Protein AF-A0A2E8GSI4-F1 (afdb_monomer_lite)

Structure (mmCIF, N/CA/C/O backbone):
data_AF-A0A2E8GSI4-F1
#
_entry.id   AF-A0A2E8GSI4-F1
#
loop_
_atom_site.group_PDB
_atom_site.id
_atom_site.type_symbol
_atom_site.label_atom_id
_atom_site.label_alt_id
_atom_site.label_comp_id
_atom_site.label_asym_id
_atom_site.label_entity_id
_atom_site.label_seq_id
_atom_site.pdbx_PDB_ins_code
_atom_site.Cartn_x
_atom_site.Cartn_y
_atom_site.Cartn_z
_atom_site.occupancy
_atom_site.B_iso_or_equiv
_atom_site.auth_seq_id
_atom_site.auth_comp_id
_atom_site.auth_asym_id
_atom_site.auth_atom_id
_atom_site.pdbx_PDB_model_num
ATOM 1 N N . MET A 1 1 ? -23.927 -8.496 1.851 1.00 29.16 1 MET A N 1
ATOM 2 C CA . MET A 1 1 ? -22.947 -9.353 1.150 1.00 29.16 1 MET A CA 1
ATOM 3 C C . MET A 1 1 ? -21.802 -9.612 2.124 1.00 29.16 1 MET A C 1
ATOM 5 O O . MET A 1 1 ? -21.293 -8.645 2.670 1.00 29.16 1 MET A O 1
ATOM 9 N N . LYS A 1 2 ? -21.511 -10.869 2.485 1.00 27.52 2 LYS A N 1
ATOM 10 C CA . LYS A 1 2 ? -20.488 -11.205 3.495 1.00 27.52 2 LYS A CA 1
ATOM 11 C C . LYS A 1 2 ? -19.129 -11.313 2.798 1.00 27.52 2 LYS A C 1
ATOM 13 O O . LYS A 1 2 ? -18.998 -12.138 1.901 1.00 27.52 2 LYS A O 1
ATOM 18 N N . ILE A 1 3 ? -18.142 -10.518 3.214 1.00 33.25 3 ILE A N 1
ATOM 19 C CA . ILE A 1 3 ? -16.747 -10.747 2.814 1.00 33.25 3 ILE A CA 1
ATOM 20 C C . ILE A 1 3 ? -16.300 -12.074 3.432 1.00 33.25 3 ILE A C 1
ATOM 22 O O . ILE A 1 3 ? -16.546 -12.313 4.617 1.00 33.25 3 ILE A O 1
ATOM 26 N N . ALA A 1 4 ? -15.676 -12.945 2.641 1.00 41.25 4 ALA A N 1
ATOM 27 C CA . ALA A 1 4 ? -15.191 -14.226 3.133 1.00 41.25 4 ALA A CA 1
ATOM 28 C C . ALA A 1 4 ? -14.129 -14.023 4.240 1.00 41.25 4 ALA A C 1
ATOM 30 O O . ALA A 1 4 ? -13.237 -13.183 4.127 1.00 41.25 4 ALA A O 1
ATOM 31 N N . ASP A 1 5 ? -14.229 -14.787 5.335 1.00 40.75 5 ASP A N 1
ATOM 32 C CA . ASP A 1 5 ? -13.421 -14.647 6.568 1.00 40.75 5 ASP A CA 1
ATOM 33 C C . ASP A 1 5 ? -11.896 -14.793 6.333 1.00 40.75 5 ASP A C 1
ATOM 35 O O . ASP A 1 5 ? -11.096 -14.466 7.210 1.00 40.75 5 ASP A O 1
ATOM 39 N N . ASN A 1 6 ? -11.480 -15.320 5.178 1.00 44.72 6 ASN A N 1
ATOM 40 C CA . ASN A 1 6 ? -10.089 -15.433 4.720 1.00 44.72 6 ASN A CA 1
ATOM 41 C C . ASN A 1 6 ? -9.551 -14.151 4.058 1.00 44.72 6 ASN A C 1
ATOM 43 O O . ASN A 1 6 ? -8.337 -13.987 3.972 1.00 44.72 6 ASN A O 1
ATOM 47 N N . LEU A 1 7 ? -10.436 -13.250 3.628 1.00 41.84 7 LEU A N 1
ATOM 48 C CA . LEU A 1 7 ? -10.111 -11.939 3.055 1.00 41.84 7 LEU A CA 1
ATOM 49 C C . LEU A 1 7 ? -10.113 -10.829 4.121 1.00 41.84 7 LEU A C 1
ATOM 51 O O . LEU A 1 7 ? -9.628 -9.719 3.890 1.00 41.84 7 LEU A O 1
ATOM 55 N N . VAL A 1 8 ? -10.634 -11.127 5.317 1.00 42.50 8 VAL A N 1
ATOM 56 C CA . VAL A 1 8 ? -10.448 -10.306 6.518 1.00 42.50 8 VAL A CA 1
ATOM 57 C C . VAL A 1 8 ? -9.057 -10.619 7.085 1.00 42.50 8 VAL A C 1
ATOM 59 O O . VAL A 1 8 ? -8.794 -11.781 7.402 1.00 42.50 8 VAL A O 1
ATOM 62 N N . PRO A 1 9 ? -8.149 -9.634 7.242 1.00 40.78 9 PRO A N 1
ATOM 63 C CA . PRO A 1 9 ? -6.783 -9.888 7.689 1.00 40.78 9 PRO A CA 1
ATOM 64 C C . PRO A 1 9 ? -6.746 -10.548 9.073 1.00 40.78 9 PRO A C 1
ATOM 66 O O . PRO A 1 9 ? -6.815 -9.885 10.111 1.00 40.78 9 PRO A O 1
ATOM 69 N N . LYS A 1 10 ? -6.594 -11.873 9.109 1.00 37.56 10 LYS A N 1
ATOM 70 C CA . LYS A 1 10 ? -6.196 -12.586 10.322 1.00 37.56 10 LYS A CA 1
ATOM 71 C C . LYS A 1 10 ? -4.725 -12.250 10.559 1.00 37.56 10 LYS A C 1
ATOM 73 O O . LYS A 1 10 ? -3.929 -12.254 9.621 1.00 37.56 10 LYS A O 1
ATOM 78 N N . LYS A 1 11 ? -4.352 -11.891 11.793 1.00 39.53 11 LYS A N 1
ATOM 79 C CA . LYS A 1 11 ? -2.943 -11.677 12.172 1.00 39.53 11 LYS A CA 1
ATOM 80 C C . LYS A 1 11 ? -2.129 -12.880 11.650 1.00 39.53 11 LYS A C 1
ATOM 82 O O . LYS A 1 11 ? -2.324 -13.976 12.160 1.00 39.53 11 LYS A O 1
ATOM 87 N N . ARG A 1 12 ? -1.261 -12.644 10.648 1.00 38.94 12 ARG A N 1
ATOM 88 C CA . ARG A 1 12 ? -0.497 -13.612 9.815 1.00 38.94 12 ARG A CA 1
ATOM 89 C C . ARG A 1 12 ? -1.144 -14.141 8.515 1.00 38.94 12 ARG A C 1
ATOM 91 O O . ARG A 1 12 ? -0.997 -15.319 8.208 1.00 38.94 12 ARG A O 1
ATOM 98 N N . VAL A 1 13 ? -1.746 -13.303 7.671 1.00 47.25 13 VAL A N 1
ATOM 99 C CA . VAL A 1 13 ? -1.815 -13.629 6.227 1.00 47.25 13 VAL A CA 1
ATOM 100 C C . VAL A 1 13 ? -0.651 -12.924 5.531 1.00 47.25 13 VAL A C 1
ATOM 102 O O . VAL A 1 13 ? -0.625 -11.698 5.486 1.00 47.25 13 VAL A O 1
ATOM 105 N N . SER A 1 14 ? 0.327 -13.674 5.004 1.00 60.56 14 SER A N 1
ATOM 106 C CA . SER A 1 14 ? 1.542 -13.110 4.378 1.00 60.56 14 SER A CA 1
ATOM 107 C C . SER A 1 14 ? 1.285 -12.360 3.063 1.00 60.56 14 SER A C 1
ATOM 109 O O . SER A 1 14 ? 2.240 -11.927 2.434 1.00 60.56 14 SER A O 1
ATOM 111 N N . ARG A 1 15 ? 0.027 -12.255 2.621 1.00 69.56 15 ARG A N 1
ATOM 112 C CA . ARG A 1 15 ? -0.381 -11.654 1.341 1.00 69.56 15 ARG A CA 1
ATOM 113 C C . ARG A 1 15 ? -0.869 -10.209 1.467 1.00 69.56 15 ARG A C 1
ATOM 115 O O . ARG A 1 15 ? -1.183 -9.588 0.461 1.00 69.56 15 ARG A O 1
ATOM 122 N N . TYR A 1 16 ? -0.942 -9.672 2.686 1.00 73.06 16 TYR A N 1
ATOM 123 C CA . TYR A 1 16 ? -1.318 -8.279 2.918 1.00 73.06 16 TYR A CA 1
ATOM 124 C C . TYR A 1 16 ? -0.248 -7.559 3.719 1.00 73.06 16 TYR A C 1
ATOM 126 O O . TYR A 1 16 ? 0.172 -8.027 4.781 1.00 73.06 16 TYR A O 1
ATOM 134 N N . LEU A 1 17 ? 0.122 -6.377 3.247 1.00 75.00 17 LEU A N 1
ATOM 135 C CA . LEU A 1 17 ? 0.905 -5.418 4.001 1.00 75.00 17 LEU A CA 1
ATOM 136 C C . LEU A 1 17 ? -0.058 -4.333 4.468 1.00 75.00 17 LEU A C 1
ATOM 138 O O . LEU A 1 17 ? -0.547 -3.554 3.673 1.00 75.00 17 LEU A O 1
ATOM 142 N N . ASN A 1 18 ? -0.406 -4.309 5.751 1.00 67.62 18 ASN A N 1
ATOM 143 C CA . ASN A 1 18 ? -1.432 -3.375 6.240 1.00 67.62 18 ASN A CA 1
ATOM 144 C C . ASN A 1 18 ? -0.861 -2.268 7.129 1.00 67.62 18 ASN A C 1
ATOM 146 O O . ASN A 1 18 ? -1.588 -1.351 7.510 1.00 67.62 18 ASN A O 1
ATOM 150 N N . ARG A 1 19 ? 0.405 -2.387 7.555 1.00 77.25 19 ARG A N 1
ATOM 151 C CA . ARG A 1 19 ? 1.034 -1.469 8.512 1.00 77.25 19 ARG A CA 1
ATOM 152 C C . ARG A 1 19 ? 2.541 -1.418 8.310 1.00 77.25 19 ARG A C 1
ATOM 154 O O . ARG A 1 19 ? 3.174 -2.464 8.221 1.00 77.25 19 ARG A O 1
ATOM 161 N N . VAL A 1 20 ? 3.088 -0.209 8.374 1.00 83.38 20 VAL A N 1
ATOM 162 C CA . VAL A 1 20 ? 4.517 0.010 8.616 1.00 83.38 20 VAL A CA 1
ATOM 163 C C . VAL A 1 20 ? 4.786 -0.251 10.107 1.00 83.38 20 VAL A C 1
ATOM 165 O O . VAL A 1 20 ? 4.028 0.268 10.951 1.00 83.38 20 VAL A O 1
ATOM 168 N N . PRO A 1 21 ? 5.793 -1.075 10.460 1.00 86.06 21 PRO A N 1
ATOM 169 C CA . PRO A 1 21 ? 6.146 -1.322 11.852 1.00 86.06 21 PRO A CA 1
ATOM 170 C C . PRO A 1 21 ? 6.489 -0.010 12.562 1.00 86.06 21 PRO A C 1
ATOM 172 O O . PRO A 1 21 ? 6.971 0.938 11.948 1.00 86.06 21 PRO A O 1
ATOM 175 N N . GLN A 1 22 ? 6.170 0.069 13.855 1.00 88.88 22 GLN A N 1
ATOM 176 C CA . GLN A 1 22 ? 6.568 1.218 14.665 1.00 88.88 22 GLN A CA 1
ATOM 177 C C . GLN A 1 22 ? 8.098 1.284 14.726 1.00 88.88 22 GLN A C 1
ATOM 179 O O . GLN A 1 22 ? 8.733 0.248 14.910 1.00 88.88 22 GLN A O 1
ATOM 184 N N . ASP A 1 23 ? 8.646 2.495 14.585 1.00 89.75 23 ASP A N 1
ATOM 185 C CA . ASP A 1 23 ? 10.090 2.763 14.574 1.00 89.75 23 ASP A C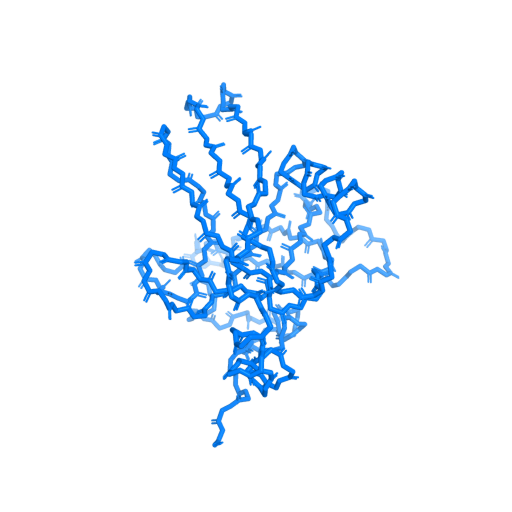A 1
ATOM 186 C C . ASP A 1 23 ? 10.842 1.889 13.556 1.00 89.75 23 ASP A C 1
ATOM 188 O O . ASP A 1 23 ? 11.991 1.498 13.751 1.00 89.75 23 ASP A O 1
ATOM 192 N N . GLY A 1 24 ? 10.157 1.572 12.456 1.00 90.00 24 GLY A N 1
ATOM 193 C CA . GLY A 1 24 ? 10.610 0.653 11.430 1.00 90.00 24 GLY A CA 1
ATOM 194 C C . GLY A 1 24 ? 10.329 1.170 10.029 1.00 90.00 24 GLY A C 1
ATOM 195 O O . GLY A 1 24 ? 9.799 2.264 9.818 1.00 90.00 24 GLY A O 1
ATOM 196 N N . GLU A 1 25 ? 10.698 0.347 9.063 1.00 92.88 25 GLU A N 1
ATOM 197 C CA . GLU A 1 25 ? 10.651 0.671 7.649 1.00 92.88 25 GLU A CA 1
ATOM 198 C C . GLU A 1 25 ? 10.104 -0.516 6.865 1.00 92.88 25 GLU A C 1
ATOM 200 O O . GLU A 1 25 ? 10.235 -1.671 7.280 1.00 92.88 25 GLU A O 1
ATOM 205 N N . ILE A 1 26 ? 9.460 -0.212 5.747 1.00 91.94 26 ILE A N 1
ATOM 206 C CA . ILE A 1 26 ? 9.144 -1.178 4.702 1.00 91.94 26 ILE A CA 1
ATOM 207 C C . ILE A 1 26 ? 9.727 -0.679 3.392 1.00 91.94 26 ILE A C 1
ATOM 209 O O . ILE A 1 26 ? 9.793 0.528 3.156 1.00 91.94 26 ILE A O 1
ATOM 213 N N . SER A 1 27 ? 10.093 -1.626 2.541 1.00 90.69 27 SER A N 1
ATOM 214 C CA . SER A 1 27 ? 10.551 -1.338 1.197 1.00 90.69 27 SER A CA 1
ATOM 215 C C . SER A 1 27 ? 9.754 -2.160 0.198 1.00 90.69 27 SER A C 1
ATOM 217 O O . SER A 1 27 ? 9.595 -3.373 0.376 1.00 90.69 27 SER A O 1
ATOM 219 N N . VAL A 1 28 ? 9.188 -1.492 -0.803 1.00 87.19 28 VAL A N 1
ATOM 220 C CA . VAL A 1 28 ? 8.231 -2.099 -1.728 1.00 87.19 28 VAL A CA 1
ATOM 221 C C . VAL A 1 28 ? 8.446 -1.619 -3.156 1.00 87.19 28 VAL A C 1
ATOM 223 O O . VAL A 1 28 ? 8.879 -0.494 -3.387 1.00 87.19 28 VAL A O 1
ATOM 226 N N . LEU A 1 29 ? 8.074 -2.458 -4.116 1.00 82.88 29 LEU A N 1
ATOM 227 C CA . LEU A 1 29 ? 7.907 -2.060 -5.513 1.00 82.88 29 LEU A CA 1
ATOM 228 C C . LEU A 1 29 ? 6.426 -2.071 -5.858 1.00 82.88 29 LEU A C 1
ATOM 230 O O . LEU A 1 29 ? 5.730 -3.030 -5.523 1.00 82.88 29 LEU A O 1
ATOM 234 N N . PHE A 1 30 ? 5.946 -1.022 -6.519 1.00 80.62 30 PHE A N 1
ATOM 235 C CA . PHE A 1 30 ? 4.590 -0.993 -7.060 1.00 80.62 30 PHE A CA 1
ATOM 236 C C . PHE A 1 30 ? 4.544 -1.833 -8.331 1.00 80.62 30 PHE A C 1
ATOM 238 O O . PHE A 1 30 ? 5.372 -1.663 -9.220 1.00 80.62 30 PHE A O 1
ATOM 245 N N . LEU A 1 31 ? 3.592 -2.761 -8.388 1.00 77.19 31 LEU A N 1
ATOM 246 C CA . LEU A 1 31 ? 3.417 -3.662 -9.529 1.00 77.19 31 LEU A CA 1
ATOM 247 C C . LEU A 1 31 ? 2.370 -3.149 -10.524 1.00 77.19 31 LEU A C 1
ATOM 249 O O . LEU A 1 31 ? 2.142 -3.785 -11.542 1.00 77.19 31 LEU A O 1
ATOM 253 N N . GLY A 1 32 ? 1.741 -2.016 -10.222 1.00 74.19 32 GLY A N 1
ATOM 254 C CA . GLY A 1 32 ? 0.757 -1.349 -11.061 1.00 74.19 32 GLY A CA 1
ATOM 255 C C . GLY A 1 32 ? 0.118 -0.176 -10.326 1.00 74.19 32 GLY A C 1
ATOM 256 O O . GLY A 1 32 ? 0.454 0.111 -9.167 1.00 74.19 32 GLY A O 1
ATOM 257 N N . ASP A 1 33 ? -0.827 0.472 -10.999 1.00 75.81 33 ASP A N 1
ATOM 258 C CA . ASP A 1 33 ? -1.489 1.663 -10.485 1.00 75.81 33 ASP A CA 1
ATOM 259 C C . ASP A 1 33 ? -2.277 1.404 -9.189 1.00 75.81 33 ASP A C 1
ATOM 261 O O . ASP A 1 33 ? -2.953 0.376 -9.028 1.00 75.81 33 ASP A O 1
ATOM 265 N N . PRO A 1 34 ? -2.256 2.358 -8.240 1.00 80.81 34 PRO A N 1
ATOM 266 C CA . PRO A 1 34 ? -3.085 2.280 -7.052 1.00 80.81 34 PRO A CA 1
ATOM 267 C C . PRO A 1 34 ? -4.569 2.378 -7.423 1.00 80.81 34 PRO A C 1
ATOM 269 O O . PRO A 1 34 ? -5.031 3.351 -8.014 1.00 80.81 34 PRO A O 1
ATOM 272 N N . THR A 1 35 ? -5.362 1.409 -6.969 1.00 85.38 35 THR A N 1
ATOM 273 C CA . THR A 1 35 ? -6.821 1.484 -7.074 1.00 85.38 35 THR A CA 1
ATOM 274 C C . THR A 1 35 ? -7.395 2.224 -5.867 1.00 85.38 35 THR A C 1
ATOM 276 O O . THR A 1 35 ? -7.184 1.836 -4.715 1.00 85.38 35 THR A O 1
ATOM 279 N N . GLY A 1 36 ? -8.134 3.305 -6.110 1.00 87.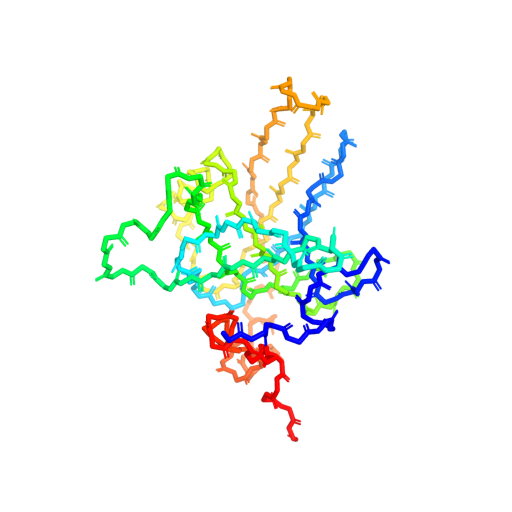38 36 GLY A N 1
ATOM 280 C CA . GLY A 1 36 ? -8.760 4.097 -5.052 1.00 87.38 36 GLY A CA 1
ATOM 281 C C . GLY A 1 36 ? -10.107 3.535 -4.587 1.00 87.38 36 GLY A C 1
ATOM 282 O O . GLY A 1 36 ? -10.922 3.083 -5.392 1.00 87.38 36 GLY A O 1
ATOM 283 N N . GLY A 1 37 ? -10.388 3.631 -3.286 1.00 90.31 37 GLY A N 1
ATOM 284 C CA . GLY A 1 37 ? -11.695 3.270 -2.733 1.00 90.31 37 GLY A CA 1
ATOM 285 C C . GLY A 1 37 ? -11.995 3.894 -1.374 1.00 90.31 37 GLY A C 1
ATOM 286 O O . GLY A 1 37 ? -11.174 4.603 -0.788 1.00 90.31 37 GLY A O 1
ATOM 287 N N . TYR A 1 38 ? -13.182 3.596 -0.854 1.00 90.12 38 TYR A N 1
ATOM 288 C CA . TYR A 1 38 ? -13.560 3.870 0.530 1.00 90.12 38 TYR A CA 1
ATOM 289 C C . TYR A 1 38 ? -13.548 2.575 1.342 1.00 90.12 38 TYR A C 1
ATOM 291 O O . TYR A 1 38 ? -14.142 1.592 0.914 1.00 90.12 38 TYR A O 1
ATOM 299 N N . GLU A 1 39 ? -12.922 2.579 2.523 1.00 89.06 39 GLU A N 1
ATOM 300 C CA . GLU A 1 39 ? -12.953 1.471 3.490 1.00 89.06 39 GLU A CA 1
ATOM 301 C C . GLU A 1 39 ? -13.561 1.918 4.826 1.00 89.06 39 GLU A C 1
ATOM 303 O O . GLU A 1 39 ? -13.197 2.963 5.371 1.00 89.06 39 GLU A O 1
ATOM 308 N N . TRP A 1 40 ? -14.448 1.099 5.392 1.00 89.06 40 TRP A N 1
ATOM 309 C CA . TRP A 1 40 ? -14.958 1.249 6.758 1.00 89.06 40 TRP A CA 1
ATOM 310 C C . TRP A 1 40 ? -15.112 -0.109 7.435 1.00 89.06 40 TRP A C 1
ATOM 312 O O . TRP A 1 40 ? -15.028 -1.157 6.800 1.00 89.06 40 TRP A O 1
ATOM 322 N N . TRP A 1 41 ? -15.317 -0.102 8.750 1.00 87.81 41 TRP A N 1
ATOM 323 C CA . TRP A 1 41 ? -15.433 -1.322 9.542 1.00 87.81 41 TRP A CA 1
ATOM 324 C C . TRP A 1 41 ? -16.794 -1.380 10.222 1.00 87.81 41 TRP A C 1
ATOM 326 O O . TRP A 1 41 ? -17.216 -0.412 10.842 1.00 87.81 41 TRP A O 1
ATOM 336 N N . THR A 1 42 ? -17.443 -2.536 10.151 1.00 85.06 42 THR A N 1
ATOM 337 C CA . THR A 1 42 ? -18.714 -2.821 10.835 1.00 85.06 42 THR A CA 1
ATOM 338 C C . THR A 1 42 ? -18.559 -4.023 11.756 1.00 85.06 42 THR A C 1
ATOM 340 O O . THR A 1 42 ? -17.578 -4.763 11.653 1.00 85.06 42 THR A O 1
ATOM 343 N N . SER A 1 43 ? -19.508 -4.221 12.665 1.00 87.00 43 SER A N 1
ATOM 344 C CA . SER A 1 43 ? -19.566 -5.408 13.519 1.00 87.00 43 SER A CA 1
ATOM 345 C C . SER A 1 43 ? -20.626 -6.361 12.977 1.00 87.00 43 SER A C 1
ATOM 347 O O . SER A 1 43 ? -21.773 -5.969 12.783 1.00 87.00 43 SER A O 1
ATOM 349 N N . SER A 1 44 ? -20.241 -7.609 12.727 1.00 83.31 44 SER A N 1
ATOM 350 C CA . SER A 1 44 ? -21.187 -8.698 12.456 1.00 83.31 44 SER A CA 1
ATOM 351 C C . SER A 1 44 ? -22.074 -8.977 13.681 1.00 83.31 44 SER A C 1
ATOM 353 O O . SER A 1 44 ? -21.687 -8.611 14.798 1.00 83.31 44 SER A O 1
ATOM 355 N N . PRO A 1 45 ? -23.229 -9.651 13.509 1.00 78.25 45 PRO A N 1
ATOM 356 C CA . PRO A 1 45 ? -24.075 -10.084 14.625 1.00 78.25 45 PRO A CA 1
ATOM 357 C C . PRO A 1 45 ? -23.320 -10.903 15.682 1.00 78.25 45 PRO A C 1
ATOM 359 O O . PRO A 1 45 ? -23.620 -10.819 16.867 1.00 78.25 45 PRO A O 1
ATOM 362 N N . GLU A 1 46 ? -22.290 -11.642 15.268 1.00 83.25 46 GLU A N 1
ATOM 363 C CA . GLU A 1 46 ? -21.422 -12.445 16.132 1.00 83.25 46 GLU A CA 1
ATOM 364 C C . GLU A 1 46 ? -20.269 -11.633 16.765 1.00 83.25 46 GLU A C 1
ATOM 366 O O . GLU A 1 46 ? -19.329 -12.200 17.322 1.00 83.25 46 GLU A O 1
ATOM 371 N N . GLY A 1 47 ? -20.285 -10.301 16.648 1.00 79.06 47 GLY A N 1
ATOM 372 C CA . GLY A 1 47 ? -19.297 -9.395 17.244 1.00 79.06 47 GLY A CA 1
ATOM 373 C C . GLY A 1 47 ? -17.953 -9.316 16.509 1.00 79.06 47 GLY A C 1
ATOM 374 O O . GLY A 1 47 ? -17.062 -8.577 16.931 1.00 79.06 47 GLY A O 1
ATOM 375 N N . LYS A 1 48 ? -17.771 -10.028 15.387 1.00 79.31 48 LYS A N 1
ATOM 376 C CA . LYS A 1 48 ? -16.551 -9.911 14.569 1.00 79.31 48 LYS A CA 1
ATOM 377 C C . LYS A 1 48 ? -16.540 -8.591 13.802 1.00 79.31 48 LYS A C 1
ATOM 379 O O . LYS A 1 48 ? -17.543 -8.243 13.180 1.00 79.31 48 LYS A 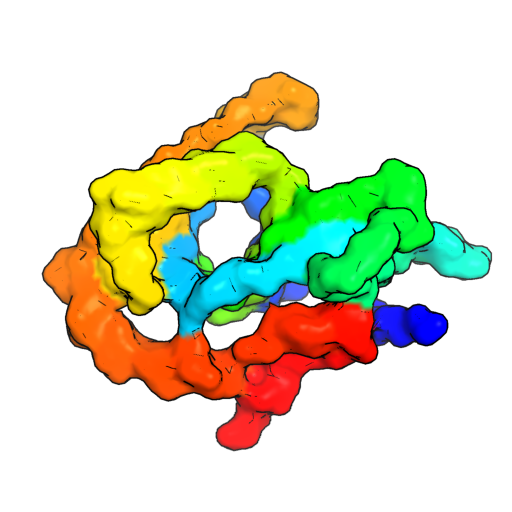O 1
ATOM 384 N N . ARG A 1 49 ? -15.391 -7.907 13.770 1.00 78.50 49 ARG A N 1
ATOM 385 C CA . ARG A 1 49 ? -15.167 -6.747 12.894 1.00 78.50 49 ARG A CA 1
ATOM 386 C C . ARG A 1 49 ? -15.003 -7.192 11.442 1.00 78.50 49 ARG A C 1
ATOM 388 O O . ARG A 1 49 ? -14.134 -8.004 11.142 1.00 78.50 49 ARG A O 1
ATOM 395 N N . VAL A 1 50 ? -15.791 -6.599 10.557 1.00 80.31 50 VAL A N 1
ATOM 396 C CA . VAL A 1 50 ? -15.807 -6.848 9.114 1.00 80.31 50 VAL A CA 1
ATOM 397 C C . VAL A 1 50 ? -15.409 -5.563 8.398 1.00 80.31 50 VAL A C 1
ATOM 399 O O . VAL A 1 50 ? -15.965 -4.501 8.687 1.00 80.31 50 VAL A O 1
ATOM 402 N N . ALA A 1 51 ? -14.431 -5.650 7.499 1.00 81.94 51 ALA A N 1
ATOM 403 C CA . ALA A 1 51 ? -14.091 -4.551 6.600 1.00 81.94 51 ALA A CA 1
ATOM 404 C C . ALA A 1 51 ? -15.121 -4.488 5.469 1.00 81.94 51 ALA A C 1
ATOM 406 O O . ALA A 1 51 ? -15.497 -5.524 4.934 1.00 81.94 51 ALA A O 1
ATOM 407 N N . ASN A 1 52 ? -15.540 -3.290 5.086 1.00 84.75 52 ASN A N 1
ATOM 408 C CA . ASN A 1 52 ? -16.357 -3.030 3.909 1.00 84.75 52 ASN A CA 1
ATOM 409 C C . ASN A 1 52 ? -15.584 -2.096 2.989 1.00 84.75 52 ASN A C 1
ATOM 411 O O . ASN A 1 52 ? -14.896 -1.193 3.476 1.00 84.75 52 ASN A O 1
ATOM 415 N N . ARG A 1 53 ? -15.694 -2.315 1.678 1.00 87.12 53 ARG A N 1
ATOM 416 C CA . ARG A 1 53 ? -15.005 -1.512 0.671 1.00 87.12 53 ARG A CA 1
ATOM 417 C C . ARG A 1 53 ? -15.896 -1.252 -0.528 1.00 87.12 53 ARG A C 1
ATOM 419 O O . ARG A 1 53 ? -16.647 -2.135 -0.926 1.00 87.12 53 ARG A O 1
ATOM 426 N N . VAL A 1 54 ? -15.759 -0.071 -1.117 1.00 87.94 54 VAL A N 1
ATOM 427 C CA . VAL A 1 54 ? -16.350 0.274 -2.419 1.00 87.94 54 VAL A CA 1
ATOM 428 C C . VAL A 1 54 ? -15.337 1.063 -3.250 1.00 87.94 54 VAL A C 1
ATOM 430 O O . VAL A 1 54 ? -14.510 1.771 -2.658 1.00 87.94 54 VAL A O 1
ATOM 433 N N . PRO A 1 55 ? -15.378 0.959 -4.589 1.00 88.12 55 PRO A N 1
ATOM 434 C CA . PRO A 1 55 ? -14.520 1.759 -5.452 1.00 88.12 55 PRO A CA 1
ATOM 435 C C . PRO A 1 55 ? -14.866 3.249 -5.348 1.00 88.12 55 PRO A C 1
ATOM 437 O O . PRO A 1 55 ? -15.968 3.626 -4.935 1.00 88.12 55 PRO A O 1
ATOM 440 N N . LEU A 1 56 ? -13.924 4.109 -5.738 1.00 86.31 56 LEU A N 1
ATOM 441 C CA . LEU A 1 56 ? -14.232 5.517 -6.005 1.00 86.31 56 LEU A CA 1
ATOM 442 C C . LEU A 1 56 ? -15.155 5.628 -7.229 1.00 86.31 56 LEU A C 1
ATOM 444 O O . LEU A 1 56 ? -15.050 4.836 -8.161 1.00 86.31 56 LEU A O 1
ATOM 448 N N . GLY A 1 57 ? -16.053 6.615 -7.228 1.00 76.44 57 GLY A N 1
ATOM 449 C CA . GLY A 1 57 ? -16.999 6.834 -8.334 1.00 76.44 57 GLY A CA 1
ATOM 450 C C . GLY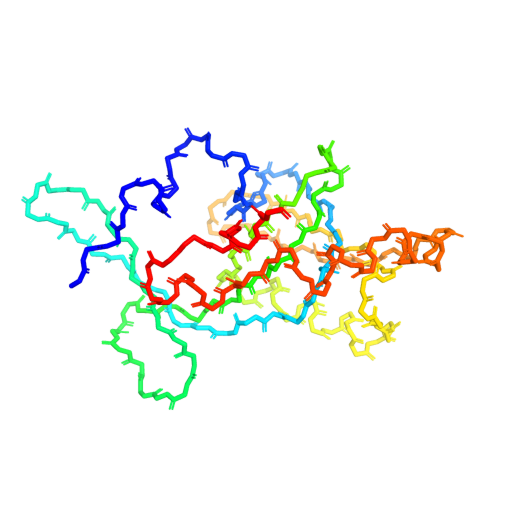 A 1 57 ? -18.412 7.242 -7.914 1.00 76.44 57 GLY A C 1
ATOM 451 O O . GLY A 1 57 ? -19.243 7.509 -8.775 1.00 76.44 57 GLY A O 1
ATOM 452 N N . GLY A 1 58 ? -18.693 7.322 -6.610 1.00 75.25 58 GLY A N 1
ATOM 453 C CA . GLY A 1 58 ? -19.983 7.761 -6.076 1.00 75.25 58 GLY A CA 1
ATOM 454 C C . GLY A 1 58 ? -19.861 8.467 -4.727 1.00 75.25 58 GLY A C 1
ATOM 455 O O . GLY A 1 58 ? -18.759 8.785 -4.272 1.00 75.25 58 GLY A O 1
ATOM 456 N N . GLU A 1 59 ? -21.005 8.714 -4.087 1.00 82.44 59 GLU A N 1
ATOM 457 C CA . GLU A 1 59 ? -21.047 9.306 -2.750 1.00 82.44 59 GLU A CA 1
ATOM 458 C C . GLU A 1 59 ? -20.356 8.414 -1.713 1.00 82.44 59 GLU A C 1
ATOM 460 O O . GLU A 1 59 ? -20.333 7.184 -1.806 1.00 82.44 59 GLU A O 1
ATOM 465 N N . LYS A 1 60 ? -19.792 9.057 -0.690 1.00 87.62 60 LYS A N 1
ATOM 466 C CA . LYS A 1 60 ? -19.165 8.365 0.431 1.00 87.62 60 LYS A CA 1
ATOM 467 C C . LYS A 1 60 ? -20.221 7.489 1.133 1.00 87.62 60 LYS A C 1
ATOM 469 O O . LYS A 1 60 ? -21.179 8.042 1.668 1.00 87.62 60 LYS A O 1
ATOM 474 N N . PRO A 1 61 ? -20.038 6.159 1.205 1.00 88.31 61 PRO A N 1
ATOM 475 C CA . PRO A 1 61 ? -21.098 5.245 1.646 1.00 88.31 61 PRO A CA 1
ATOM 476 C C . PRO A 1 61 ? -21.364 5.292 3.155 1.00 88.31 61 PRO A C 1
ATOM 478 O O . PRO A 1 61 ? -22.424 4.876 3.609 1.00 88.31 61 PRO A O 1
ATOM 481 N N . ASP A 1 62 ? -20.392 5.757 3.942 1.00 90.50 62 ASP A N 1
ATOM 482 C CA . ASP A 1 62 ? -20.466 5.792 5.400 1.00 90.50 62 ASP A CA 1
ATOM 483 C C . ASP A 1 62 ? -19.665 6.987 5.941 1.00 90.50 62 ASP A C 1
ATOM 485 O O . ASP A 1 62 ? -18.597 7.327 5.419 1.00 90.50 62 ASP A O 1
ATOM 489 N N . LYS A 1 63 ? -20.152 7.633 7.006 1.00 88.88 63 LYS A N 1
ATOM 490 C CA . LYS A 1 63 ? -19.479 8.778 7.644 1.00 88.88 63 LYS A CA 1
ATOM 491 C C . LYS A 1 63 ? -18.073 8.427 8.144 1.00 88.88 63 LYS A C 1
ATOM 493 O O . LYS A 1 63 ? -17.170 9.259 8.036 1.00 88.88 63 LYS A O 1
ATOM 498 N N . ASP A 1 64 ? -17.874 7.192 8.594 1.00 88.75 64 ASP A N 1
ATOM 499 C CA . ASP A 1 64 ? -16.628 6.675 9.152 1.00 88.75 64 ASP A CA 1
ATOM 500 C C . ASP A 1 64 ? -15.722 6.068 8.073 1.00 88.75 64 ASP A C 1
ATOM 502 O O . ASP A 1 64 ? -14.582 5.683 8.358 1.00 88.75 64 ASP A O 1
ATOM 506 N N . ALA A 1 65 ? -16.181 6.028 6.815 1.00 89.94 65 ALA A N 1
ATOM 507 C CA . ALA A 1 65 ? -15.361 5.553 5.715 1.00 89.94 65 ALA A CA 1
ATOM 508 C C . ALA A 1 65 ? -14.134 6.440 5.487 1.00 89.94 65 ALA A C 1
ATOM 510 O O . ALA A 1 65 ? -14.174 7.675 5.560 1.00 89.94 65 ALA A O 1
ATOM 511 N N . LYS A 1 66 ? -13.013 5.790 5.195 1.00 90.19 66 LYS A N 1
ATOM 512 C CA . LYS A 1 66 ? -11.734 6.427 4.897 1.00 90.19 66 LYS A CA 1
ATOM 513 C C . LYS A 1 66 ? -11.375 6.165 3.452 1.00 90.19 66 LYS A C 1
ATOM 515 O O . LYS A 1 66 ? -11.592 5.066 2.955 1.00 90.19 66 LYS A O 1
ATOM 520 N N . LEU A 1 67 ? -10.807 7.174 2.802 1.00 90.31 67 LEU A N 1
ATOM 521 C CA . LEU A 1 67 ? -10.200 6.981 1.495 1.00 90.31 67 LEU A CA 1
ATOM 522 C C . LEU A 1 67 ? -8.964 6.097 1.660 1.00 90.31 67 LEU A C 1
ATOM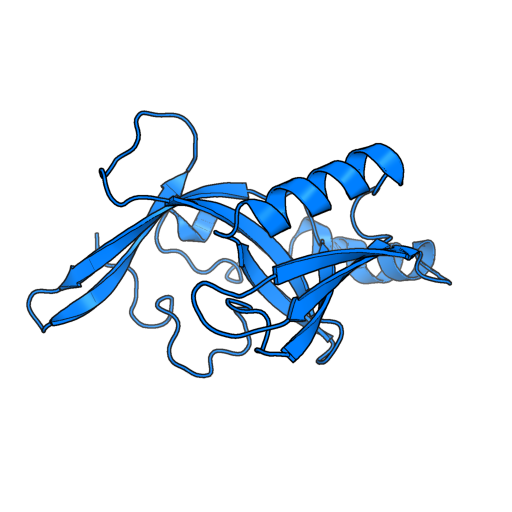 524 O O . LEU A 1 67 ? -8.117 6.360 2.519 1.00 90.31 67 LEU A O 1
ATOM 528 N N . VAL A 1 68 ? -8.887 5.055 0.847 1.00 90.00 68 VAL A N 1
ATOM 529 C CA . VAL A 1 68 ? -7.779 4.110 0.821 1.00 90.00 68 VAL A CA 1
ATOM 530 C C . VAL A 1 68 ? -7.242 3.967 -0.593 1.00 90.00 68 VAL A C 1
ATOM 532 O O . VAL A 1 68 ? -7.989 4.071 -1.565 1.00 90.00 68 VAL A O 1
ATOM 535 N N . TRP A 1 69 ? -5.942 3.720 -0.689 1.00 89.56 69 TRP A N 1
ATOM 536 C CA . TRP A 1 69 ? -5.317 3.182 -1.890 1.00 89.56 69 TRP A CA 1
ATOM 537 C C . TRP A 1 69 ? -5.103 1.691 -1.692 1.00 89.56 69 TRP A C 1
ATOM 539 O O . TRP A 1 69 ? -4.670 1.269 -0.618 1.00 89.56 69 TRP A O 1
ATOM 549 N N . ILE A 1 70 ? -5.430 0.910 -2.710 1.00 86.75 70 ILE A N 1
ATOM 550 C CA . ILE A 1 70 ? -5.193 -0.524 -2.771 1.00 86.75 70 ILE A CA 1
ATOM 551 C C . ILE A 1 70 ? -4.135 -0.738 -3.842 1.00 86.75 70 ILE A C 1
ATOM 553 O O . ILE A 1 70 ? -4.372 -0.468 -5.017 1.00 86.75 70 ILE A O 1
ATOM 557 N N . CYS A 1 71 ? -2.964 -1.190 -3.416 1.00 84.94 71 CYS A N 1
ATOM 558 C CA . CYS A 1 71 ? -1.779 -1.228 -4.256 1.00 84.94 71 CYS A CA 1
ATOM 559 C C . CYS A 1 71 ? -1.266 -2.667 -4.361 1.00 84.94 71 CYS A C 1
ATOM 561 O O . CYS A 1 71 ? -0.951 -3.261 -3.321 1.00 84.94 71 CYS A O 1
ATOM 563 N N . PRO A 1 7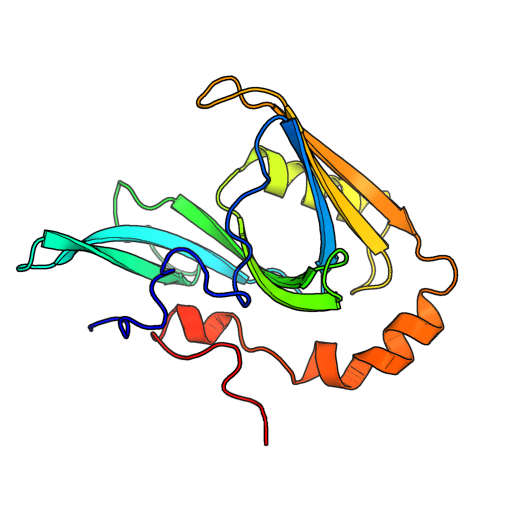2 ? -1.164 -3.241 -5.569 1.00 82.06 72 PRO A N 1
ATOM 564 C CA . PRO A 1 72 ? -0.395 -4.457 -5.769 1.00 82.06 72 PRO A CA 1
ATOM 565 C C . PRO A 1 72 ? 1.093 -4.115 -5.641 1.00 82.06 72 PRO A C 1
ATOM 567 O O . PRO A 1 72 ? 1.596 -3.207 -6.303 1.00 82.06 72 PRO A O 1
ATOM 570 N N . ILE A 1 73 ? 1.793 -4.811 -4.749 1.00 83.62 73 ILE A N 1
ATOM 571 C CA . ILE A 1 73 ? 3.203 -4.546 -4.461 1.00 83.62 73 ILE A CA 1
ATOM 572 C C . ILE A 1 73 ? 4.027 -5.830 -4.391 1.00 83.62 73 ILE A C 1
ATOM 574 O O . ILE A 1 73 ? 3.509 -6.893 -4.038 1.00 83.62 73 ILE A O 1
ATOM 578 N N . LEU A 1 74 ? 5.329 -5.713 -4.639 1.00 81.50 74 LEU A N 1
ATOM 579 C CA . LEU A 1 74 ? 6.325 -6.683 -4.196 1.00 81.50 74 LEU A CA 1
ATOM 580 C C . LEU A 1 74 ? 6.953 -6.186 -2.893 1.00 81.50 74 LEU A C 1
ATOM 582 O O . LEU A 1 74 ? 7.536 -5.105 -2.856 1.00 81.50 74 LEU A O 1
ATOM 586 N N . ASP A 1 75 ? 6.846 -6.974 -1.825 1.00 85.62 75 ASP A N 1
ATOM 587 C CA . ASP A 1 75 ? 7.557 -6.701 -0.576 1.00 85.62 75 ASP A CA 1
ATOM 588 C C . ASP A 1 75 ? 9.023 -7.118 -0.725 1.00 85.62 75 ASP A C 1
ATOM 590 O O . ASP A 1 75 ? 9.336 -8.281 -0.988 1.00 85.62 75 ASP A O 1
ATOM 594 N N . MET A 1 76 ? 9.940 -6.166 -0.565 1.00 83.25 76 MET A N 1
ATOM 595 C CA . MET A 1 76 ? 11.359 -6.404 -0.802 1.00 83.25 76 MET A CA 1
ATOM 596 C C . MET A 1 76 ? 12.029 -7.221 0.302 1.00 83.25 76 MET A C 1
ATOM 598 O O . MET A 1 76 ? 13.098 -7.780 0.045 1.00 83.25 76 MET A O 1
ATOM 602 N N . ALA A 1 77 ? 11.413 -7.329 1.483 1.00 84.06 77 ALA A N 1
ATOM 603 C CA . ALA A 1 77 ? 11.953 -8.087 2.606 1.00 84.06 77 ALA A CA 1
ATOM 604 C C . ALA A 1 77 ? 11.805 -9.601 2.409 1.00 84.06 77 ALA A C 1
ATOM 606 O O . ALA A 1 77 ? 12.732 -10.351 2.704 1.00 84.06 77 ALA A O 1
ATOM 607 N N . ASP A 1 78 ? 10.652 -10.058 1.909 1.00 80.75 78 ASP A N 1
ATOM 608 C CA . ASP A 1 78 ? 10.386 -11.485 1.679 1.00 80.75 78 ASP A CA 1
ATOM 609 C C . ASP A 1 78 ? 10.209 -11.864 0.205 1.00 80.75 78 ASP A C 1
ATOM 611 O O . ASP A 1 78 ? 9.996 -13.041 -0.090 1.00 80.75 78 ASP A O 1
ATOM 615 N N . LYS A 1 79 ? 10.343 -10.893 -0.709 1.00 76.62 79 LYS A N 1
ATOM 616 C CA . LYS A 1 79 ? 10.203 -11.050 -2.165 1.00 76.62 79 LYS A CA 1
ATOM 617 C C . LYS A 1 79 ? 8.865 -11.676 -2.557 1.00 76.62 79 LYS A C 1
ATOM 619 O O . LYS A 1 79 ? 8.789 -12.450 -3.507 1.00 76.62 79 LYS A O 1
ATOM 624 N N . LYS A 1 80 ? 7.798 -11.357 -1.815 1.00 77.94 80 LYS A N 1
ATOM 625 C CA . LYS A 1 80 ? 6.441 -11.849 -2.092 1.00 77.94 80 LYS A CA 1
ATOM 626 C C . LYS A 1 80 ? 5.510 -10.733 -2.521 1.00 77.94 80 LYS A C 1
ATOM 628 O O . LYS A 1 80 ? 5.548 -9.626 -1.985 1.00 77.94 80 LYS A O 1
ATOM 633 N N . LYS A 1 81 ? 4.607 -11.076 -3.439 1.00 77.75 81 LYS A N 1
ATOM 634 C CA . LYS A 1 81 ? 3.499 -10.210 -3.836 1.00 77.75 81 LYS A CA 1
ATOM 635 C C . LYS A 1 81 ? 2.519 -10.048 -2.686 1.00 77.75 81 LYS A C 1
ATOM 637 O O . LYS A 1 81 ? 2.149 -11.024 -2.022 1.00 77.75 81 LYS A O 1
ATOM 642 N N . LYS A 1 82 ? 2.094 -8.811 -2.458 1.00 83.56 82 LYS A N 1
ATOM 643 C CA . LYS A 1 82 ? 1.121 -8.458 -1.428 1.00 83.56 82 LYS A CA 1
ATOM 644 C C . LYS A 1 82 ? 0.190 -7.372 -1.940 1.00 83.56 82 LYS A C 1
ATOM 646 O O . LYS A 1 82 ? 0.545 -6.595 -2.818 1.00 83.56 82 LYS A O 1
ATOM 651 N N . ILE A 1 83 ? -0.987 -7.290 -1.333 1.00 84.69 83 ILE A N 1
ATOM 652 C CA . ILE A 1 83 ? -1.795 -6.077 -1.397 1.00 84.69 83 ILE A CA 1
ATOM 653 C C . ILE A 1 83 ? -1.390 -5.171 -0.243 1.00 84.69 83 ILE A C 1
ATOM 655 O O . ILE A 1 83 ? -1.445 -5.580 0.924 1.00 84.69 83 ILE A O 1
ATOM 659 N N . TRP A 1 84 ? -1.047 -3.928 -0.561 1.00 88.06 84 TRP A N 1
ATOM 660 C CA . TRP A 1 84 ? -0.935 -2.869 0.426 1.00 88.06 84 TRP A CA 1
ATOM 661 C C . TRP A 1 84 ? -2.174 -1.982 0.405 1.00 88.06 84 TRP A C 1
ATOM 663 O O . TRP A 1 84 ? -2.457 -1.308 -0.581 1.00 88.06 84 TRP A O 1
ATOM 673 N N . VAL A 1 85 ? -2.917 -1.977 1.515 1.00 87.69 85 VAL A N 1
ATOM 674 C CA . VAL A 1 85 ? -4.006 -1.019 1.737 1.00 87.69 85 VAL A CA 1
ATOM 675 C C . VAL A 1 85 ? -3.477 0.171 2.539 1.00 87.69 85 VAL A C 1
ATOM 677 O O . VAL A 1 85 ? -3.163 0.045 3.726 1.00 87.69 85 VAL A O 1
ATOM 680 N N . ILE A 1 86 ? -3.390 1.337 1.902 1.00 88.75 86 ILE A N 1
ATOM 681 C CA . ILE A 1 86 ? -2.863 2.572 2.493 1.00 88.75 86 ILE A CA 1
ATOM 682 C C . ILE A 1 86 ? -4.027 3.504 2.814 1.00 88.75 86 ILE A C 1
ATOM 684 O O . ILE A 1 86 ? -4.688 4.007 1.911 1.00 88.75 86 ILE A O 1
ATOM 688 N N . SER A 1 87 ? -4.257 3.787 4.098 1.00 89.12 87 SER A N 1
ATOM 689 C CA . SER A 1 87 ? -5.287 4.747 4.556 1.00 89.12 87 SER A CA 1
ATOM 690 C C . SER A 1 87 ? -4.702 6.074 5.054 1.00 89.12 87 SER A C 1
ATOM 692 O O . SER A 1 87 ? -5.422 7.042 5.305 1.00 89.12 87 SER A O 1
ATOM 694 N N . GLN A 1 88 ? -3.384 6.123 5.246 1.00 88.81 88 GLN A N 1
ATOM 695 C CA . GLN A 1 88 ? -2.670 7.269 5.785 1.00 88.81 88 GLN A CA 1
ATOM 696 C C . GLN A 1 88 ? -2.424 8.297 4.680 1.00 88.81 88 GLN A C 1
ATOM 698 O O . GLN A 1 88 ? -1.582 8.095 3.806 1.00 88.81 88 GLN A O 1
ATOM 703 N N . LYS A 1 89 ? -3.108 9.444 4.767 1.00 88.12 89 LYS A N 1
ATOM 704 C CA . LYS A 1 89 ? -2.958 10.553 3.808 1.00 88.12 89 LYS A CA 1
ATOM 705 C C . LYS A 1 89 ? -1.516 11.053 3.673 1.00 88.12 89 LYS A C 1
ATOM 707 O O . LYS A 1 89 ? -1.129 11.485 2.596 1.00 88.12 89 LYS A O 1
ATOM 712 N N . SER A 1 90 ? -0.733 11.018 4.752 1.00 89.25 90 SER A N 1
ATOM 713 C CA . SER A 1 90 ? 0.674 11.440 4.740 1.00 89.25 90 SER A CA 1
ATOM 714 C C . SER A 1 90 ? 1.546 10.550 3.855 1.00 89.25 90 SER A C 1
ATOM 716 O O . SER A 1 90 ? 2.428 11.073 3.184 1.00 89.25 90 SER A O 1
ATOM 718 N N . ILE A 1 91 ? 1.283 9.240 3.830 1.00 90.38 91 ILE A N 1
ATOM 719 C CA . ILE A 1 91 ? 1.980 8.292 2.954 1.00 90.38 91 ILE A CA 1
ATOM 720 C C . ILE A 1 91 ? 1.539 8.526 1.506 1.00 90.38 91 ILE A C 1
ATOM 722 O O . ILE A 1 91 ? 2.381 8.759 0.650 1.00 90.38 91 ILE A O 1
ATOM 726 N N . GLN A 1 92 ? 0.224 8.555 1.250 1.00 89.12 92 GLN A N 1
ATOM 727 C CA . GLN A 1 92 ? -0.341 8.757 -0.096 1.00 89.12 92 GLN A CA 1
ATOM 728 C C . GLN A 1 92 ? 0.203 10.029 -0.770 1.00 89.12 92 GLN A C 1
ATOM 730 O O . GLN A 1 92 ? 0.637 9.992 -1.919 1.00 89.12 92 GLN A O 1
ATOM 735 N N . ARG A 1 93 ? 0.227 11.155 -0.041 1.00 89.00 93 ARG A N 1
ATOM 736 C CA . ARG A 1 93 ? 0.735 12.436 -0.558 1.00 89.00 93 ARG A CA 1
ATOM 737 C C . ARG A 1 93 ? 2.214 12.388 -0.916 1.00 89.00 93 ARG A C 1
ATOM 739 O O . ARG A 1 93 ? 2.586 12.911 -1.955 1.00 89.00 93 ARG A O 1
ATOM 746 N N . GLN A 1 94 ? 3.043 11.793 -0.061 1.00 89.00 94 GLN A N 1
ATOM 747 C CA . GLN A 1 94 ? 4.478 11.728 -0.329 1.00 89.00 94 GLN A CA 1
ATOM 748 C C . GLN A 1 94 ? 4.791 10.767 -1.479 1.00 89.00 94 GLN A C 1
ATOM 750 O O . GLN A 1 94 ? 5.610 11.111 -2.316 1.00 89.00 94 GLN A O 1
ATOM 755 N N . ILE A 1 95 ? 4.086 9.632 -1.587 1.00 85.38 95 ILE A N 1
ATOM 756 C CA . ILE A 1 95 ? 4.200 8.748 -2.760 1.00 85.38 95 ILE A CA 1
ATOM 757 C C . ILE A 1 95 ? 3.825 9.507 -4.037 1.00 85.38 95 ILE A C 1
ATOM 759 O O . ILE A 1 95 ? 4.591 9.477 -4.989 1.00 85.38 95 ILE A O 1
ATOM 763 N N . SER A 1 96 ? 2.703 10.242 -4.036 1.00 82.94 96 SER A N 1
ATOM 764 C CA . SER A 1 96 ? 2.292 11.059 -5.195 1.00 82.94 96 SER A CA 1
ATOM 765 C C . SER A 1 96 ? 3.373 12.070 -5.587 1.00 82.94 96 SER A C 1
ATOM 767 O O . SER A 1 96 ? 3.714 12.188 -6.756 1.00 82.94 96 SER A O 1
ATOM 769 N N . ALA A 1 97 ? 3.944 12.770 -4.601 1.00 80.62 97 ALA A N 1
ATOM 770 C CA . ALA A 1 97 ? 4.992 13.759 -4.838 1.00 80.62 97 ALA A CA 1
ATOM 771 C C . ALA A 1 97 ? 6.272 13.124 -5.407 1.00 80.62 97 ALA A C 1
ATOM 773 O O . ALA A 1 97 ? 6.882 13.689 -6.308 1.00 80.62 97 ALA A O 1
ATOM 774 N N . CYS A 1 98 ? 6.654 11.941 -4.921 1.00 75.00 98 CYS A N 1
ATOM 775 C CA . CYS A 1 98 ? 7.757 11.170 -5.490 1.00 75.00 98 CYS A CA 1
ATOM 776 C C . CYS A 1 98 ? 7.456 10.710 -6.925 1.00 75.00 98 CYS A C 1
ATOM 778 O O . CYS A 1 98 ? 8.342 10.765 -7.768 1.00 75.00 98 CYS A O 1
ATOM 780 N N . CYS A 1 99 ? 6.214 10.312 -7.236 1.00 71.12 99 CYS A N 1
ATOM 781 C CA . CYS A 1 99 ? 5.819 9.956 -8.605 1.00 71.12 99 CYS A CA 1
ATOM 782 C C . CYS A 1 99 ? 6.009 11.130 -9.567 1.00 71.12 99 CYS A C 1
ATOM 784 O O . CYS A 1 99 ? 6.563 10.948 -10.648 1.00 71.12 99 CYS A O 1
ATOM 786 N N . GLU A 1 100 ? 5.569 12.322 -9.161 1.00 70.12 100 GLU A N 1
ATOM 787 C CA . GLU A 1 100 ? 5.667 13.545 -9.963 1.00 70.12 100 GLU A CA 1
ATOM 788 C C . GLU A 1 100 ? 7.115 14.034 -10.122 1.00 70.12 100 GLU A C 1
ATOM 790 O O . GLU A 1 100 ? 7.483 14.503 -11.197 1.00 70.12 100 GLU A O 1
ATOM 795 N N . ALA A 1 101 ? 7.930 13.939 -9.066 1.00 67.38 101 ALA A N 1
ATOM 796 C CA . ALA A 1 101 ? 9.299 14.453 -9.055 1.00 67.38 101 ALA A CA 1
ATOM 797 C C . ALA A 1 101 ? 10.305 13.515 -9.737 1.00 67.38 101 ALA A C 1
ATOM 799 O O . ALA A 1 101 ? 11.151 13.978 -10.500 1.00 67.38 101 ALA A O 1
ATOM 800 N N . ASP A 1 102 ? 10.210 12.212 -9.463 1.00 61.72 102 ASP A N 1
ATOM 801 C CA . ASP A 1 102 ? 11.202 11.224 -9.896 1.00 61.72 102 ASP A CA 1
ATOM 802 C C . ASP A 1 102 ? 10.797 10.511 -11.190 1.00 61.72 102 ASP A C 1
ATOM 804 O O . ASP A 1 102 ? 11.552 9.679 -11.688 1.00 61.72 102 ASP A O 1
ATOM 808 N N . GLY A 1 103 ? 9.608 10.817 -11.729 1.00 54.47 103 GLY A N 1
ATOM 809 C CA . GLY A 1 103 ? 9.075 10.145 -12.908 1.00 54.47 103 GLY A CA 1
ATOM 810 C C . GLY A 1 103 ? 9.021 8.640 -12.679 1.00 54.47 103 GLY A C 1
ATOM 811 O O . GLY A 1 103 ? 9.628 7.892 -13.441 1.00 54.47 103 GLY A O 1
ATOM 812 N N . LEU A 1 104 ? 8.350 8.219 -11.594 1.00 55.69 104 LEU A N 1
ATOM 813 C CA . LEU A 1 104 ? 8.127 6.810 -11.255 1.00 55.69 104 LEU A CA 1
ATOM 814 C C . LEU A 1 104 ? 7.358 6.132 -12.393 1.00 55.69 104 LEU A C 1
ATOM 816 O O . LEU A 1 104 ? 6.145 5.973 -12.325 1.00 55.69 104 LEU A O 1
ATOM 820 N N . GLU A 1 105 ? 8.053 5.742 -13.453 1.00 55.03 105 GLU A N 1
ATOM 821 C CA . GLU A 1 105 ? 7.506 4.826 -14.428 1.00 55.03 105 GLU A CA 1
ATOM 822 C C . GLU A 1 105 ? 7.213 3.501 -13.696 1.00 55.03 105 GLU A C 1
ATOM 824 O O . GLU A 1 105 ? 7.981 3.063 -12.826 1.00 55.03 105 GLU A O 1
ATOM 829 N N . ASP A 1 106 ? 6.149 2.813 -14.096 1.00 55.16 106 ASP A N 1
ATOM 830 C CA . ASP A 1 106 ? 5.619 1.586 -13.488 1.00 55.16 106 ASP A CA 1
ATOM 831 C C . ASP A 1 106 ? 6.690 0.560 -13.065 1.00 55.16 106 ASP A C 1
ATOM 833 O O . ASP A 1 106 ? 7.265 -0.150 -13.886 1.00 55.16 106 ASP A O 1
ATOM 837 N N . GLY A 1 107 ? 7.014 0.480 -11.772 1.00 55.22 107 GLY A N 1
ATOM 838 C CA . GLY A 1 107 ? 7.778 -0.628 -11.176 1.00 55.22 107 GLY A CA 1
ATOM 839 C C . GLY A 1 107 ? 9.311 -0.627 -11.284 1.00 55.22 107 GLY A C 1
ATOM 840 O O . GLY A 1 107 ? 9.918 -1.627 -10.905 1.00 55.22 107 GLY A O 1
ATOM 841 N N . ALA A 1 108 ? 9.966 0.449 -11.738 1.00 62.19 108 ALA A N 1
ATOM 842 C CA . ALA A 1 108 ? 11.444 0.523 -11.766 1.00 62.19 108 ALA A CA 1
ATOM 843 C C . ALA A 1 108 ? 12.075 1.145 -10.506 1.00 62.19 108 ALA A C 1
ATOM 845 O O . ALA A 1 108 ? 13.300 1.223 -10.386 1.00 62.19 108 ALA A O 1
ATOM 846 N N . VAL A 1 109 ? 11.252 1.605 -9.565 1.00 74.94 109 VAL A N 1
ATOM 847 C CA . VAL A 1 109 ? 11.722 2.372 -8.414 1.00 74.94 109 VAL A CA 1
ATOM 848 C C . VAL A 1 109 ? 11.120 1.835 -7.132 1.00 74.94 109 VAL A C 1
ATOM 850 O O . VAL A 1 109 ? 9.908 1.661 -6.988 1.00 74.94 109 VAL A O 1
ATOM 853 N N . GLU A 1 110 ? 12.012 1.583 -6.190 1.00 85.12 110 GLU A N 1
ATOM 854 C CA . GLU A 1 110 ? 11.698 1.110 -4.861 1.00 85.12 110 GLU A CA 1
ATOM 855 C C . GLU A 1 110 ? 11.199 2.265 -4.001 1.00 85.12 110 GLU A C 1
ATOM 857 O O . GLU A 1 110 ? 11.852 3.302 -3.874 1.00 85.12 110 GLU A O 1
ATOM 862 N N . VAL A 1 111 ? 10.030 2.072 -3.399 1.00 87.94 111 VAL A N 1
ATOM 863 C CA . VAL A 1 111 ? 9.424 3.009 -2.460 1.00 87.94 111 VAL A CA 1
ATOM 864 C C . VAL A 1 111 ? 9.694 2.516 -1.050 1.00 87.94 111 VAL A C 1
ATOM 866 O O . VAL A 1 111 ? 9.266 1.435 -0.642 1.00 87.94 111 VAL A O 1
ATOM 869 N N . ILE A 1 112 ? 10.381 3.354 -0.289 1.00 91.75 112 ILE A N 1
ATOM 870 C CA . ILE A 1 112 ? 10.776 3.092 1.085 1.00 91.75 112 ILE A CA 1
ATOM 871 C C . ILE A 1 112 ? 9.910 3.961 1.985 1.00 91.75 112 ILE A C 1
ATOM 873 O O . ILE A 1 112 ? 9.885 5.186 1.851 1.00 91.75 112 ILE A O 1
ATOM 877 N N . VAL A 1 113 ? 9.182 3.334 2.907 1.00 92.56 113 VAL A N 1
ATOM 878 C CA . VAL A 1 113 ? 8.332 4.048 3.861 1.00 92.56 113 VAL A CA 1
ATOM 879 C C . VAL A 1 113 ? 8.767 3.737 5.272 1.00 92.56 113 VAL A C 1
ATOM 881 O O . VAL A 1 113 ? 8.653 2.607 5.751 1.00 92.56 113 VAL A O 1
ATOM 884 N N . ARG A 1 114 ? 9.201 4.785 5.965 1.00 93.69 114 ARG A N 1
ATOM 885 C CA . ARG A 1 114 ? 9.625 4.725 7.355 1.00 93.69 114 ARG A CA 1
ATOM 886 C C . ARG A 1 114 ? 8.579 5.352 8.255 1.00 93.69 114 ARG A C 1
ATOM 888 O O . ARG A 1 114 ? 7.967 6.368 7.924 1.00 93.69 114 ARG A O 1
ATOM 895 N N . ARG A 1 115 ? 8.385 4.738 9.415 1.00 93.31 115 ARG A N 1
ATOM 896 C CA . ARG A 1 115 ? 7.520 5.236 10.478 1.00 93.31 115 ARG A CA 1
ATOM 897 C C . ARG A 1 115 ? 8.342 5.456 11.737 1.00 93.31 115 ARG A C 1
ATOM 899 O O . ARG A 1 115 ? 9.013 4.540 12.198 1.00 93.31 115 ARG A O 1
ATOM 906 N N . LEU A 1 116 ? 8.219 6.638 12.323 1.00 92.06 116 LEU A N 1
ATOM 907 C CA . LEU A 1 116 ? 8.768 6.979 13.634 1.00 92.06 116 LEU A CA 1
ATOM 908 C C . LEU A 1 116 ? 7.626 7.266 14.606 1.00 92.06 116 LEU A C 1
ATOM 910 O O . LEU A 1 116 ? 6.619 7.848 14.207 1.00 92.06 116 LEU A O 1
ATOM 914 N N . GLY A 1 117 ? 7.777 6.876 15.869 1.00 87.31 117 GLY A N 1
ATOM 915 C CA . GLY A 1 117 ? 6.812 7.157 16.928 1.00 87.31 117 GLY A CA 1
ATOM 916 C C . GLY A 1 117 ? 5.580 6.247 16.924 1.00 87.31 117 GLY A C 1
ATOM 917 O O . GLY A 1 117 ? 5.303 5.485 15.988 1.00 87.31 117 GLY A O 1
ATOM 918 N N . ALA A 1 118 ? 4.789 6.343 17.991 1.00 84.38 118 ALA A N 1
ATOM 919 C CA . ALA A 1 118 ? 3.658 5.461 18.263 1.00 84.38 118 ALA A CA 1
ATOM 920 C C . ALA A 1 118 ? 2.308 6.180 18.131 1.00 84.38 118 ALA A C 1
ATOM 922 O O . ALA A 1 118 ? 2.181 7.368 18.400 1.00 84.38 118 ALA A O 1
ATOM 923 N N . GLY A 1 119 ? 1.264 5.428 17.772 1.00 80.25 119 GLY A N 1
ATOM 924 C CA . GLY A 1 119 ? -0.114 5.927 17.815 1.00 80.25 119 GLY A CA 1
ATOM 925 C C . GLY A 1 119 ? -0.346 7.198 16.989 1.00 80.25 119 GLY A C 1
ATOM 926 O O . GLY A 1 119 ? -0.169 7.182 15.771 1.00 80.25 119 GLY A O 1
ATOM 927 N N . MET A 1 120 ? -0.812 8.257 17.657 1.00 79.69 120 MET A N 1
ATOM 928 C CA . MET A 1 120 ? -1.110 9.558 17.043 1.00 79.69 120 MET A CA 1
ATOM 929 C C . MET A 1 120 ? 0.146 10.393 16.764 1.00 79.69 120 MET A C 1
ATOM 931 O O . MET A 1 120 ? 0.119 11.204 15.846 1.00 79.69 120 MET A O 1
ATOM 935 N N . ASP A 1 121 ? 1.250 10.124 17.463 1.00 85.38 121 ASP A N 1
ATOM 936 C CA . ASP A 1 121 ? 2.537 10.809 17.281 1.00 85.38 121 ASP A CA 1
ATOM 937 C C . ASP A 1 121 ? 3.370 10.186 16.150 1.00 85.38 121 ASP A C 1
ATOM 939 O O . ASP A 1 121 ? 4.548 10.494 15.974 1.00 85.38 121 ASP A O 1
ATOM 943 N N . SER A 1 122 ? 2.779 9.262 15.384 1.00 88.38 122 SER A N 1
ATOM 944 C CA . SER A 1 122 ? 3.475 8.604 14.289 1.00 88.38 122 SER A CA 1
ATOM 945 C C . SER A 1 122 ? 3.723 9.554 13.120 1.00 88.38 122 SER A C 1
ATOM 947 O O . SER A 1 122 ? 2.787 10.014 12.463 1.00 88.38 122 SER A O 1
ATOM 949 N N . VAL A 1 123 ? 4.997 9.741 12.796 1.00 91.25 123 VAL A N 1
ATOM 950 C CA . VAL A 1 123 ? 5.461 10.463 11.612 1.00 91.25 123 VAL A CA 1
ATOM 951 C C . VAL A 1 123 ? 5.866 9.450 10.549 1.00 91.25 123 VAL A C 1
ATOM 953 O O . VAL A 1 123 ? 6.538 8.463 10.845 1.00 91.25 123 VAL A O 1
ATOM 956 N N . TYR A 1 124 ? 5.440 9.693 9.311 1.00 91.69 124 TYR A N 1
ATOM 957 C CA . TYR A 1 124 ? 5.792 8.864 8.162 1.00 91.69 124 TYR A CA 1
ATOM 958 C C . TYR A 1 124 ? 6.642 9.672 7.195 1.00 91.69 124 TYR A C 1
ATOM 960 O O . TYR A 1 124 ? 6.253 10.785 6.836 1.00 91.69 124 TYR A O 1
ATOM 968 N N . SER A 1 125 ? 7.744 9.086 6.745 1.00 92.69 125 SER A N 1
ATOM 969 C CA . SER A 1 125 ? 8.563 9.604 5.653 1.00 92.69 125 SER A CA 1
ATOM 970 C C . SER A 1 125 ? 8.586 8.596 4.515 1.00 92.69 125 SER A C 1
ATOM 972 O O . SER A 1 125 ? 8.690 7.391 4.759 1.00 92.69 125 SER A O 1
ATOM 974 N N . VAL A 1 126 ? 8.489 9.093 3.290 1.00 91.75 126 VAL A N 1
ATOM 975 C CA . VAL A 1 126 ? 8.615 8.296 2.070 1.00 91.75 126 VAL A CA 1
ATOM 976 C C . VAL A 1 126 ? 9.837 8.779 1.305 1.00 91.75 126 VAL A C 1
ATOM 978 O O . VAL A 1 126 ? 10.060 9.981 1.187 1.00 91.75 126 VAL A O 1
ATOM 981 N N . SER A 1 127 ? 10.616 7.836 0.797 1.00 90.44 127 SER A N 1
ATOM 982 C CA . SER A 1 127 ? 11.715 8.091 -0.127 1.00 90.44 127 SER A CA 1
ATOM 983 C C . SER A 1 127 ? 11.707 7.051 -1.237 1.00 90.44 127 SER A C 1
ATOM 985 O O . SER A 1 127 ? 11.162 5.958 -1.078 1.00 90.44 127 SER A O 1
ATOM 987 N N . THR A 1 128 ? 12.346 7.383 -2.345 1.00 86.81 128 THR A N 1
ATOM 988 C CA . THR A 1 128 ? 12.482 6.533 -3.525 1.00 86.81 128 THR A CA 1
ATOM 989 C C . THR A 1 128 ? 13.937 6.143 -3.732 1.00 86.81 128 THR A C 1
ATOM 991 O O . THR A 1 128 ? 14.862 6.870 -3.362 1.00 86.81 128 THR A O 1
ATOM 994 N N . ARG A 1 129 ? 14.151 4.966 -4.316 1.00 85.62 129 ARG A N 1
ATOM 995 C CA . ARG A 1 129 ? 15.465 4.504 -4.755 1.00 85.62 129 ARG A CA 1
ATOM 996 C C . ARG A 1 129 ? 15.335 3.822 -6.110 1.00 85.62 129 ARG A C 1
ATOM 998 O O . ARG A 1 129 ? 14.592 2.852 -6.243 1.00 85.62 129 ARG A O 1
ATOM 1005 N N . ALA A 1 130 ? 16.067 4.320 -7.103 1.00 78.25 130 ALA A N 1
ATOM 1006 C CA . ALA A 1 130 ? 16.183 3.643 -8.388 1.00 78.25 130 ALA A CA 1
ATOM 1007 C C . ALA A 1 130 ? 16.813 2.257 -8.192 1.00 78.25 130 ALA A C 1
ATOM 1009 O O . ALA A 1 130 ? 17.749 2.099 -7.406 1.00 78.25 130 ALA A O 1
ATOM 1010 N N . LEU A 1 131 ? 16.292 1.254 -8.892 1.00 75.38 131 LEU A N 1
ATOM 1011 C CA . LEU A 1 131 ? 16.922 -0.059 -8.929 1.00 75.38 131 LEU A CA 1
ATOM 1012 C C . LEU A 1 131 ? 18.127 -0.013 -9.874 1.00 75.38 131 LEU A C 1
ATOM 1014 O O . LEU A 1 131 ? 17.981 0.411 -11.019 1.00 75.38 131 LEU A O 1
ATOM 1018 N N . ASP A 1 132 ? 19.283 -0.509 -9.420 1.00 71.94 132 ASP A N 1
ATOM 1019 C CA . ASP A 1 132 ? 20.520 -0.564 -10.221 1.00 71.94 132 ASP A CA 1
ATOM 1020 C C . ASP A 1 132 ? 20.340 -1.322 -11.556 1.00 71.94 132 ASP A C 1
ATOM 1022 O O . ASP A 1 132 ? 21.064 -1.067 -12.513 1.00 71.94 132 ASP A O 1
ATOM 1026 N N . ASP A 1 133 ? 19.352 -2.225 -11.634 1.00 73.38 133 ASP A N 1
ATOM 1027 C CA . ASP A 1 133 ? 18.974 -2.981 -12.836 1.00 73.38 133 ASP A CA 1
ATOM 1028 C C . ASP A 1 133 ? 17.441 -3.025 -13.024 1.00 73.38 133 ASP A C 1
ATOM 1030 O O . ASP A 1 133 ? 16.804 -4.081 -13.114 1.00 73.38 133 ASP A O 1
ATOM 1034 N N . GLY A 1 134 ? 16.814 -1.845 -12.986 1.00 68.06 134 GLY A N 1
ATOM 1035 C CA . GLY A 1 134 ? 15.356 -1.699 -13.071 1.00 68.06 134 GLY A CA 1
ATOM 1036 C C . GLY A 1 134 ? 14.739 -2.268 -14.354 1.00 68.06 134 GLY A C 1
ATOM 1037 O O . GLY A 1 134 ? 13.627 -2.795 -14.310 1.00 68.06 134 GLY A O 1
ATOM 1038 N N . GLU A 1 135 ? 15.458 -2.230 -15.482 1.00 67.88 135 GLU A N 1
ATOM 1039 C CA . GLU A 1 135 ? 14.979 -2.781 -16.757 1.00 67.88 135 GLU A CA 1
ATOM 1040 C C . GLU A 1 135 ? 14.892 -4.309 -16.741 1.00 67.88 135 GLU A C 1
ATOM 1042 O O . GLU A 1 135 ? 13.842 -4.856 -17.092 1.00 67.88 135 GLU A O 1
ATOM 1047 N N . ASN A 1 136 ? 15.939 -5.015 -16.298 1.00 70.38 136 ASN A N 1
ATOM 1048 C CA . ASN A 1 136 ? 15.882 -6.477 -16.223 1.00 70.38 136 ASN A CA 1
ATOM 1049 C C . ASN A 1 136 ? 14.899 -6.936 -15.154 1.00 70.38 136 ASN A C 1
ATOM 1051 O O . ASN A 1 136 ? 14.188 -7.921 -15.357 1.00 70.38 136 ASN A O 1
ATOM 1055 N N . PHE A 1 137 ? 14.809 -6.208 -14.037 1.00 71.69 137 PHE A N 1
ATOM 1056 C CA . PHE A 1 137 ? 13.799 -6.482 -13.027 1.00 71.69 137 PHE A CA 1
ATOM 1057 C C . PHE A 1 137 ? 12.387 -6.378 -13.620 1.00 71.69 137 PHE A C 1
ATOM 1059 O O . PHE A 1 137 ? 11.596 -7.311 -13.479 1.00 71.69 137 PHE A O 1
ATOM 1066 N N . ARG A 1 138 ? 12.077 -5.297 -14.344 1.00 68.25 138 ARG A N 1
ATOM 1067 C CA . ARG A 1 138 ? 10.796 -5.154 -15.047 1.00 68.25 138 ARG A CA 1
ATOM 1068 C C . ARG A 1 138 ? 10.558 -6.275 -16.040 1.00 68.25 138 ARG A C 1
ATOM 1070 O O . ARG A 1 138 ? 9.489 -6.867 -16.031 1.00 68.25 138 ARG A O 1
ATOM 1077 N N . ALA A 1 139 ? 11.532 -6.571 -16.896 1.00 70.12 139 ALA A N 1
ATOM 1078 C CA . ALA A 1 139 ? 11.393 -7.606 -17.912 1.00 70.12 139 ALA A CA 1
ATOM 1079 C C . ALA A 1 139 ? 11.107 -8.980 -17.285 1.00 70.12 139 ALA A C 1
ATOM 1081 O O . ALA A 1 139 ? 10.219 -9.690 -17.751 1.00 70.12 139 ALA A O 1
ATOM 1082 N N . ALA A 1 140 ? 11.795 -9.318 -16.191 1.00 71.12 140 ALA A N 1
ATOM 1083 C CA . ALA A 1 140 ? 11.605 -10.572 -15.466 1.00 71.12 140 ALA A CA 1
ATOM 1084 C C . ALA A 1 140 ? 10.257 -10.660 -14.729 1.00 71.12 140 ALA A C 1
ATOM 1086 O O . ALA A 1 140 ? 9.783 -11.762 -14.469 1.00 71.12 140 ALA A O 1
ATOM 1087 N N . ASN A 1 141 ? 9.643 -9.521 -14.396 1.00 68.50 141 ASN A N 1
ATOM 1088 C CA . ASN A 1 141 ? 8.396 -9.455 -13.633 1.00 68.50 141 ASN A CA 1
ATOM 1089 C C . ASN A 1 141 ? 7.218 -8.902 -14.457 1.00 68.50 141 ASN A C 1
ATOM 1091 O O . ASN A 1 141 ? 6.159 -8.653 -13.893 1.00 68.50 141 ASN A O 1
ATOM 1095 N N . ARG A 1 142 ? 7.362 -8.717 -15.777 1.00 66.25 142 ARG A N 1
ATOM 1096 C CA . ARG A 1 142 ? 6.357 -8.054 -16.628 1.00 66.25 142 ARG A CA 1
ATOM 1097 C C . ARG A 1 142 ? 5.015 -8.781 -16.626 1.00 66.25 142 ARG A C 1
ATOM 1099 O O . ARG A 1 142 ? 4.008 -8.180 -16.275 1.00 66.25 142 ARG A O 1
ATOM 1106 N N . GLU A 1 143 ? 5.006 -10.080 -16.932 1.00 62.94 143 GLU A N 1
ATOM 1107 C CA . GLU A 1 143 ? 3.781 -10.897 -16.860 1.00 62.94 143 GLU A CA 1
ATOM 1108 C C . GLU A 1 143 ? 3.178 -10.874 -15.450 1.00 62.94 143 GLU A C 1
ATOM 1110 O O . GLU A 1 143 ? 1.964 -10.852 -15.270 1.00 62.94 143 GLU A O 1
ATOM 1115 N N . GLU A 1 144 ? 4.026 -10.833 -14.425 1.00 61.03 144 GLU A N 1
ATOM 1116 C CA . GLU A 1 144 ? 3.589 -10.797 -13.037 1.00 61.03 144 GLU A CA 1
ATOM 1117 C C . GLU A 1 144 ? 2.969 -9.455 -12.618 1.00 61.03 144 GLU A C 1
ATOM 1119 O O . GLU A 1 144 ? 2.058 -9.461 -11.784 1.00 61.03 144 GLU A O 1
ATOM 1124 N N . MET A 1 145 ? 3.455 -8.344 -13.178 1.00 60.00 145 MET A N 1
ATOM 1125 C CA . MET A 1 145 ? 2.917 -6.988 -13.030 1.00 60.00 145 MET A CA 1
ATOM 1126 C C . MET A 1 145 ? 1.608 -6.813 -13.814 1.00 60.00 145 MET A C 1
ATOM 1128 O O . MET A 1 145 ? 0.692 -6.156 -13.332 1.00 60.00 145 MET A O 1
ATOM 1132 N N . GLU A 1 146 ? 1.487 -7.450 -14.981 1.00 61.31 146 GLU A N 1
ATOM 1133 C CA . GLU A 1 146 ? 0.338 -7.302 -15.886 1.00 61.31 146 GLU A CA 1
ATOM 1134 C C . GLU A 1 146 ? -0.830 -8.264 -15.580 1.00 61.31 146 GLU A C 1
ATOM 1136 O O . GLU A 1 146 ? -1.984 -7.919 -15.833 1.00 61.31 146 GLU A O 1
ATOM 1141 N N . LEU A 1 147 ? -0.572 -9.466 -15.040 1.00 57.59 147 LEU A N 1
ATOM 1142 C CA . LEU A 1 147 ? -1.577 -10.547 -14.947 1.00 57.59 147 LEU A CA 1
ATOM 1143 C C . LEU A 1 147 ? -1.778 -11.124 -13.534 1.00 57.59 147 LEU A C 1
ATOM 1145 O O . LEU A 1 147 ? -2.708 -11.900 -13.309 1.00 57.59 147 LEU A O 1
ATOM 1149 N N . GLY A 1 148 ? -0.924 -10.774 -12.568 1.00 61.72 148 GLY A N 1
ATOM 1150 C CA . GLY A 1 148 ? -0.832 -11.495 -11.292 1.00 61.72 148 GLY A CA 1
ATOM 1151 C C . GLY A 1 148 ? -1.736 -11.004 -10.158 1.00 61.72 148 GLY A C 1
ATOM 1152 O O . GLY A 1 148 ? -1.731 -11.617 -9.084 1.00 61.72 148 GLY A O 1
ATOM 1153 N N . CYS A 1 149 ? -2.453 -9.889 -10.330 1.00 68.56 149 CYS A N 1
ATOM 1154 C CA . CYS A 1 149 ? -3.269 -9.322 -9.261 1.00 68.56 149 CYS A CA 1
ATOM 1155 C C . CYS A 1 149 ? -4.422 -8.447 -9.776 1.00 68.56 149 CYS A C 1
ATOM 1157 O O . CYS A 1 149 ? -4.184 -7.526 -10.548 1.00 68.56 149 CYS A O 1
ATOM 1159 N N . ASP A 1 150 ? -5.646 -8.681 -9.287 1.00 76.19 150 ASP A N 1
ATOM 1160 C CA . ASP A 1 150 ? -6.805 -7.793 -9.468 1.00 76.19 150 ASP A CA 1
ATOM 1161 C C . ASP A 1 150 ? -7.170 -7.113 -8.132 1.00 76.19 150 ASP A C 1
ATOM 1163 O O . ASP A 1 150 ? -7.923 -7.667 -7.321 1.00 76.19 150 ASP A O 1
ATOM 1167 N N . PRO A 1 151 ? -6.662 -5.896 -7.860 1.00 75.06 151 PRO A N 1
ATOM 1168 C CA . PRO A 1 151 ? -7.003 -5.150 -6.653 1.00 75.06 151 PRO A CA 1
ATOM 1169 C C . PRO A 1 151 ? -8.502 -4.838 -6.535 1.00 75.06 151 PRO A C 1
ATOM 1171 O O . PRO A 1 151 ? -9.014 -4.727 -5.414 1.00 75.06 151 PRO A O 1
ATOM 1174 N N . ALA A 1 152 ? -9.216 -4.711 -7.660 1.00 77.62 152 ALA A N 1
ATOM 1175 C CA . ALA A 1 152 ? -10.635 -4.372 -7.683 1.00 77.62 152 ALA A CA 1
ATOM 1176 C C . ALA A 1 152 ? -11.514 -5.526 -7.175 1.00 77.62 152 ALA A C 1
ATOM 1178 O O . ALA A 1 152 ? -12.593 -5.273 -6.626 1.00 77.62 152 ALA A O 1
ATOM 1179 N N . ALA A 1 153 ? -11.022 -6.769 -7.227 1.00 77.62 153 ALA A N 1
ATOM 1180 C CA . ALA A 1 153 ? -11.669 -7.923 -6.605 1.00 77.62 153 ALA A CA 1
ATOM 1181 C C . ALA A 1 153 ? -11.960 -7.701 -5.106 1.00 77.62 153 ALA A C 1
ATOM 1183 O O . ALA A 1 153 ? -12.953 -8.209 -4.582 1.00 77.62 153 ALA A O 1
ATOM 1184 N N . LEU A 1 154 ? -11.175 -6.872 -4.398 1.00 76.06 154 LEU A N 1
ATOM 1185 C CA . LEU A 1 154 ? -11.454 -6.546 -2.992 1.00 76.06 154 LEU A CA 1
ATOM 1186 C C . LEU A 1 154 ? -12.771 -5.800 -2.772 1.00 76.06 154 LEU A C 1
ATOM 1188 O O . LEU A 1 154 ? -13.308 -5.858 -1.662 1.00 76.06 154 LEU A O 1
ATOM 1192 N N . PHE A 1 155 ? -13.295 -5.107 -3.782 1.00 79.69 155 PHE A N 1
ATOM 1193 C CA . PHE A 1 155 ? -14.585 -4.423 -3.692 1.00 79.69 155 PHE A CA 1
ATOM 1194 C C . PHE A 1 155 ? -15.764 -5.381 -3.856 1.00 79.69 155 PHE A C 1
ATOM 1196 O O . PHE A 1 155 ? -16.817 -5.180 -3.255 1.00 79.69 155 PHE A O 1
ATOM 1203 N N . SER A 1 156 ? -15.584 -6.455 -4.624 1.00 74.44 156 SER A N 1
ATOM 1204 C CA . SER A 1 156 ? -16.597 -7.488 -4.854 1.00 74.44 156 SER A CA 1
ATOM 1205 C C . SER A 1 156 ? -16.470 -8.679 -3.899 1.00 74.44 156 SER A C 1
ATOM 1207 O O . SER A 1 156 ? -17.174 -9.672 -4.058 1.00 74.44 156 SER A O 1
ATOM 1209 N N . SER A 1 157 ? -15.632 -8.574 -2.857 1.00 68.62 157 SER A N 1
ATOM 1210 C CA . SER A 1 157 ? -15.304 -9.681 -1.938 1.00 68.62 157 SER A CA 1
ATOM 1211 C C . SER A 1 157 ? -14.613 -10.880 -2.610 1.00 68.62 157 SER A C 1
ATOM 1213 O O . SER A 1 157 ? -14.671 -11.987 -2.076 1.00 68.62 157 SER A O 1
ATOM 1215 N N . GLY A 1 158 ? -13.977 -10.670 -3.763 1.00 68.75 158 GLY A N 1
ATOM 1216 C CA . GLY A 1 158 ? -13.132 -11.647 -4.445 1.00 68.75 158 GLY A CA 1
ATOM 1217 C C . GLY A 1 158 ? -11.707 -11.710 -3.883 1.00 68.75 158 GLY A C 1
ATOM 1218 O O . GLY A 1 158 ? -11.296 -10.867 -3.081 1.00 68.75 158 GLY A O 1
ATOM 1219 N N . ASP A 1 159 ? -10.952 -12.731 -4.301 1.00 73.06 159 ASP A N 1
ATOM 1220 C CA . ASP A 1 159 ? -9.518 -12.860 -4.008 1.00 73.06 159 ASP A CA 1
ATOM 1221 C C . ASP A 1 159 ? -8.703 -12.133 -5.095 1.00 73.06 159 ASP A C 1
ATOM 1223 O O . ASP A 1 159 ? -8.767 -12.540 -6.256 1.00 73.06 159 ASP A O 1
ATOM 1227 N N . PRO A 1 160 ? -7.913 -11.099 -4.746 1.00 74.25 160 PRO A N 1
ATOM 1228 C CA . PRO A 1 160 ? -7.065 -10.377 -5.698 1.00 74.25 160 PRO A CA 1
ATOM 1229 C C . PRO A 1 160 ? -6.019 -11.238 -6.388 1.00 74.25 160 PRO A C 1
ATOM 1231 O O . PRO A 1 160 ? -5.452 -10.811 -7.382 1.00 74.25 160 PRO A O 1
ATOM 1234 N N . PHE A 1 161 ? -5.728 -12.424 -5.857 1.00 73.81 161 PHE A N 1
ATOM 1235 C CA . PHE A 1 161 ? -4.746 -13.354 -6.407 1.00 73.81 161 PHE A CA 1
ATOM 1236 C C . PHE A 1 161 ? -5.398 -14.550 -7.121 1.00 73.81 161 PHE A C 1
ATOM 1238 O O . PHE A 1 161 ? -4.703 -15.505 -7.462 1.00 73.81 161 PHE A O 1
ATOM 1245 N N . ALA A 1 162 ? -6.721 -14.529 -7.339 1.00 65.75 162 ALA A N 1
ATOM 1246 C CA . ALA A 1 162 ? -7.449 -15.628 -7.983 1.00 65.75 162 ALA A CA 1
ATOM 1247 C C . ALA A 1 162 ? -7.017 -15.889 -9.438 1.00 65.75 162 ALA A C 1
ATOM 1249 O O . ALA A 1 162 ? -7.220 -16.994 -9.939 1.00 65.75 162 ALA A O 1
ATOM 1250 N N . CYS A 1 163 ? -6.395 -14.911 -10.103 1.00 53.16 163 CYS A N 1
ATOM 1251 C CA . CYS A 1 163 ? -5.738 -15.094 -11.396 1.00 53.16 163 CYS A CA 1
ATOM 1252 C C . CYS A 1 163 ? -4.383 -15.793 -11.203 1.00 53.16 163 CYS A C 1
ATOM 1254 O O . CYS A 1 163 ? -3.329 -15.168 -11.223 1.00 53.16 163 CYS A O 1
ATOM 1256 N N . SER A 1 164 ? -4.406 -17.097 -10.947 1.00 41.19 164 SER A N 1
ATOM 1257 C CA . SER A 1 164 ? -3.226 -17.957 -11.066 1.00 41.19 164 SER A CA 1
ATOM 1258 C C . SER A 1 164 ? -3.666 -19.350 -11.522 1.00 41.19 164 SER A C 1
ATOM 1260 O O . SER A 1 164 ? -4.155 -20.148 -10.724 1.00 41.19 164 SER A O 1
ATOM 1262 N N . TYR A 1 165 ? -3.529 -19.604 -12.825 1.00 34.16 165 TYR A N 1
ATOM 1263 C CA . TYR A 1 165 ? -3.508 -20.941 -13.421 1.00 34.16 165 TYR A CA 1
ATOM 1264 C C . TYR A 1 165 ? -2.141 -21.157 -14.054 1.00 34.16 165 TYR A C 1
ATOM 1266 O O . TYR A 1 165 ? -1.679 -20.214 -14.734 1.00 34.16 165 TYR A O 1
#

Secondary structure (DSSP, 8-state):
-PPPTTTS--TT-TTEE--PPTTEEEEEEE-SPPEEEEEEEEE-TTS-EEEEEEESSSS-S-TT-EEEEEEEEEETTTTEEEEEEE--HHHHHHHHHHHHHHT--TTSEEEEEEEESSGGG-EEEEEEEE-TTHHHHHHHHHHHHHHS--GGGGTTT--TT----

Radius of gyration: 16.22 Å; chains: 1; bounding box: 45×35×36 Å

Foldseek 3Di:
DAQPPVLVDDPDPPAADEDADEQHKWKKFFLDDWFKWWWDWDADPVRDIGIAIDGPDDDRPDPRIAIWTWTFIQTPVVRDTHTYIGRDPLLVVQVVVCCVPVVPDHGQKMKMWGWYDDDPPIDIDIDIDGDPCSPVVCVVCVCVSVQQFDSNCVNVSHDRRPRDD

pLDDT: mean 76.07, std 15.35, range [27.52, 93.69]

Sequence (165 aa):
MKIADNLVPKKRVSRYLNRVPQDGEISVLFLGDPTGGYEWWTSSPEGKRVANRVPLGGEKPDKDAKLVWICPILDMADKKKKIWVISQKSIQRQISACCEADGLEDGAVEVIVRRLGAGMDSVYSVSTRALDDGENFRAANREEMELGCDPAALFSSGDPFACSY